Protein AF-A0ABD2P9R5-F1 (afdb_monomer)

Secondary structure (DSSP, 8-state):
--TTHHHHHHHHHHHHHHHHHHHHHHHHHHHHHH--HHHHHHHHHHTT--S--TTT--GGGGSPPP------------TT---------------

Solvent-accessible surface area (backbone atoms only — not comparable to full-atom values): 6421 Å² total; per-residue (Å²): 136,78,80,68,69,63,58,61,58,52,53,54,54,59,50,60,52,50,56,54,54,52,51,51,55,52,51,50,57,52,44,70,72,59,76,40,71,69,52,51,52,50,51,30,36,77,71,64,61,38,75,81,47,75,92,80,53,54,77,70,78,74,45,82,79,72,91,65,94,65,79,78,79,81,74,84,80,76,87,82,68,96,65,88,76,82,78,74,84,81,77,81,79,90,129

pLDDT: mean 71.5, std 16.06, range [42.47, 95.69]

Radius of gyration: 26.19 Å; Cα contacts (8 Å, |Δi|>4): 9; chains: 1; bounding box: 37×38×96 Å

Sequence (95 aa):
MPREYISKSEKTMRSGRRVREELAAIFDKAYVKVATMDKDISGFRTAGIWPIEPNKLSEDDFGPNEPSDSTAIEIPINLNETEVNIETPVDLIPG

Mean predicted aligned error: 18.22 Å

Structure (mmCIF, N/CA/C/O backbone):
data_AF-A0ABD2P9R5-F1
#
_entry.id   AF-A0ABD2P9R5-F1
#
loop_
_atom_site.group_PDB
_atom_site.id
_atom_site.type_symbol
_atom_site.label_atom_id
_atom_site.label_alt_id
_atom_site.label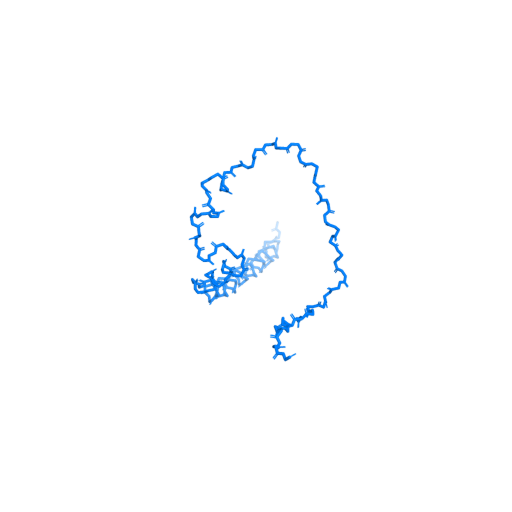_comp_id
_atom_site.label_asym_id
_atom_site.label_entity_id
_atom_site.label_seq_id
_atom_site.pdbx_PDB_ins_code
_atom_site.Cartn_x
_atom_site.Cartn_y
_atom_site.Cartn_z
_atom_site.occupancy
_atom_site.B_iso_or_equiv
_atom_site.auth_seq_id
_atom_site.auth_comp_id
_atom_site.auth_asym_id
_atom_site.auth_atom_id
_atom_site.pdbx_PDB_model_num
ATOM 1 N N . MET A 1 1 ? 9.639 8.460 -53.139 1.00 53.84 1 MET A N 1
ATOM 2 C CA . MET A 1 1 ? 9.505 8.444 -51.664 1.00 53.84 1 MET A CA 1
ATOM 3 C C . MET A 1 1 ? 10.447 7.377 -51.105 1.00 53.84 1 MET A C 1
ATOM 5 O O . MET A 1 1 ? 10.208 6.207 -51.393 1.00 53.84 1 MET A O 1
ATOM 9 N N . PRO A 1 2 ? 11.547 7.726 -50.414 1.00 57.47 2 PRO A N 1
ATOM 10 C CA . PRO A 1 2 ? 12.507 6.737 -49.921 1.00 57.47 2 PRO A CA 1
ATOM 11 C C . PRO A 1 2 ? 11.995 6.024 -48.654 1.00 57.47 2 PRO A C 1
ATOM 13 O O . PRO A 1 2 ? 11.431 6.645 -47.757 1.00 57.47 2 PRO A O 1
ATOM 16 N N . ARG A 1 3 ? 12.194 4.699 -48.597 1.00 58.06 3 ARG A N 1
ATOM 17 C CA . ARG A 1 3 ? 11.660 3.759 -47.585 1.00 58.06 3 ARG A CA 1
ATOM 18 C C . ARG A 1 3 ? 12.320 3.848 -46.196 1.00 58.06 3 ARG A C 1
ATOM 20 O O . ARG A 1 3 ? 11.879 3.178 -45.270 1.00 58.06 3 ARG A O 1
ATOM 27 N N . GLU A 1 4 ? 13.357 4.663 -46.031 1.00 60.72 4 GLU A N 1
ATOM 28 C CA . GLU A 1 4 ? 14.178 4.701 -44.809 1.00 60.72 4 GLU A CA 1
ATOM 29 C C . GLU A 1 4 ? 13.516 5.421 -43.623 1.00 60.72 4 GLU A C 1
ATOM 31 O O . GLU A 1 4 ? 13.849 5.147 -42.470 1.00 60.72 4 GLU A O 1
ATOM 36 N N . TYR A 1 5 ? 12.535 6.294 -43.872 1.00 59.81 5 TYR A N 1
ATOM 37 C CA . TYR A 1 5 ? 11.924 7.114 -42.818 1.00 59.81 5 TYR A CA 1
ATOM 38 C C . TYR A 1 5 ? 11.076 6.321 -41.808 1.00 59.81 5 TYR A C 1
ATOM 40 O O . TYR A 1 5 ? 10.947 6.737 -40.659 1.00 59.81 5 TYR A O 1
ATOM 48 N N . ILE A 1 6 ? 10.543 5.159 -42.198 1.00 60.59 6 ILE A N 1
ATOM 49 C CA . ILE A 1 6 ? 9.686 4.330 -41.330 1.00 60.59 6 ILE A CA 1
ATOM 50 C C . ILE A 1 6 ? 10.532 3.547 -40.302 1.00 60.59 6 ILE A C 1
ATOM 52 O O . ILE A 1 6 ? 10.085 3.274 -39.193 1.00 60.59 6 ILE A O 1
ATOM 56 N N . SER A 1 7 ? 11.802 3.259 -40.610 1.00 67.00 7 SER A N 1
ATOM 57 C CA . SER A 1 7 ? 12.669 2.417 -39.771 1.00 67.00 7 SER A CA 1
ATOM 58 C C . SER A 1 7 ? 13.119 3.092 -38.466 1.00 67.00 7 SER A C 1
ATOM 60 O O . SER A 1 7 ? 13.221 2.444 -37.419 1.00 67.00 7 SER A O 1
ATOM 62 N N . LYS A 1 8 ? 13.392 4.403 -38.498 1.00 59.59 8 LYS A N 1
ATOM 63 C CA . LYS A 1 8 ? 13.984 5.105 -37.348 1.00 59.59 8 LYS A CA 1
ATOM 64 C C . LYS A 1 8 ? 12.954 5.410 -36.259 1.00 59.59 8 LYS A C 1
ATOM 66 O O . LYS A 1 8 ? 13.263 5.236 -35.081 1.00 59.59 8 LYS A O 1
ATOM 71 N N . SER A 1 9 ? 11.741 5.813 -36.641 1.00 60.34 9 SER A N 1
ATOM 72 C CA . SER A 1 9 ? 10.644 6.093 -35.704 1.00 60.34 9 SER A CA 1
ATOM 73 C C . SER A 1 9 ? 10.106 4.818 -35.050 1.00 60.34 9 SER A C 1
ATOM 75 O O . SER A 1 9 ? 9.822 4.811 -33.854 1.00 60.34 9 SER A O 1
ATOM 77 N N . GLU A 1 10 ? 10.043 3.703 -35.781 1.00 60.31 10 GLU A N 1
ATOM 78 C CA . GLU A 1 10 ? 9.575 2.436 -35.216 1.00 60.31 10 GLU A CA 1
ATOM 79 C C . GLU A 1 10 ? 10.566 1.858 -34.188 1.00 60.31 10 GLU A C 1
ATOM 81 O O . GLU A 1 10 ? 10.165 1.332 -33.145 1.00 60.31 10 GLU A O 1
ATOM 86 N N . LYS A 1 11 ? 11.876 2.023 -34.420 1.00 62.62 11 LYS A N 1
ATOM 87 C CA . LYS A 1 11 ? 12.915 1.585 -33.475 1.00 62.62 11 LYS A CA 1
ATOM 88 C C . LYS A 1 11 ? 12.897 2.392 -32.172 1.00 62.62 11 LYS A C 1
ATOM 90 O O . LYS A 1 11 ? 13.053 1.802 -31.102 1.00 62.62 11 LYS A O 1
ATOM 95 N N . THR A 1 12 ? 12.674 3.708 -32.231 1.00 59.88 12 THR A N 1
ATOM 96 C CA . THR A 1 12 ? 12.605 4.552 -31.024 1.00 59.88 12 THR A CA 1
ATOM 97 C C . THR A 1 12 ? 11.317 4.315 -30.230 1.00 59.88 12 THR A C 1
ATOM 99 O O . THR A 1 12 ? 11.370 4.234 -29.001 1.00 59.88 12 THR A O 1
ATOM 102 N N . MET A 1 13 ? 10.184 4.080 -30.900 1.00 60.12 13 MET A N 1
ATOM 103 C CA . MET A 1 13 ? 8.907 3.760 -30.241 1.00 60.12 13 MET A CA 1
ATOM 104 C C . MET A 1 13 ? 8.906 2.381 -29.565 1.00 60.12 13 MET A C 1
ATOM 106 O O . MET A 1 13 ? 8.410 2.237 -28.444 1.00 60.12 13 MET A O 1
ATOM 110 N N . ARG A 1 14 ? 9.516 1.365 -30.192 1.00 61.84 14 ARG A N 1
ATOM 111 C CA . ARG A 1 14 ? 9.671 0.023 -29.594 1.00 61.84 14 ARG A CA 1
ATOM 112 C C . ARG A 1 14 ? 10.634 -0.001 -28.403 1.00 61.84 14 ARG A C 1
ATOM 114 O O . ARG A 1 14 ? 10.544 -0.909 -27.580 1.00 61.84 14 ARG A O 1
ATOM 121 N N . SER A 1 15 ? 11.560 0.954 -28.323 1.00 64.06 15 SER A N 1
ATOM 122 C CA . SER A 1 15 ? 12.490 1.082 -27.19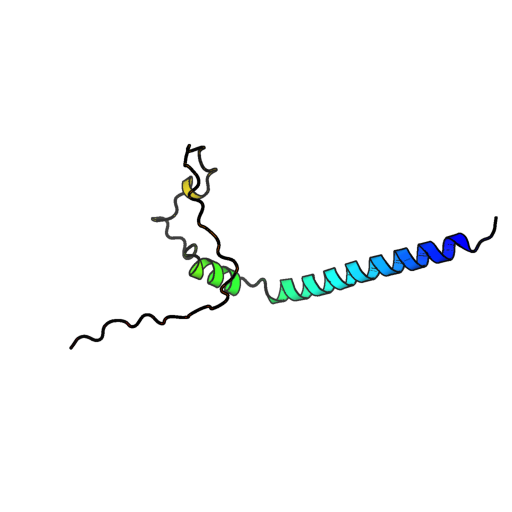6 1.00 64.06 15 SER A CA 1
ATOM 123 C C . SER A 1 15 ? 11.785 1.646 -25.959 1.00 64.06 15 SER A C 1
ATOM 125 O O . SER A 1 15 ? 11.789 1.019 -24.904 1.00 64.06 15 SER A O 1
ATOM 127 N N . GLY A 1 16 ? 11.075 2.773 -26.102 1.00 66.00 16 GLY A N 1
ATOM 128 C CA . GLY A 1 16 ? 10.363 3.398 -24.979 1.00 66.00 16 GLY A CA 1
ATOM 129 C C . GLY A 1 16 ? 9.225 2.543 -24.406 1.00 66.00 16 GLY A C 1
ATOM 130 O O . GLY A 1 16 ? 8.920 2.634 -23.220 1.00 66.00 16 GLY A O 1
ATOM 131 N N . ARG A 1 17 ? 8.613 1.677 -25.225 1.00 64.44 17 ARG A N 1
ATOM 132 C CA . ARG A 1 17 ? 7.574 0.743 -24.770 1.00 64.44 17 ARG A CA 1
ATOM 133 C C . ARG A 1 17 ? 8.118 -0.323 -23.810 1.00 64.44 17 ARG A C 1
ATOM 135 O O . ARG A 1 17 ? 7.502 -0.548 -22.775 1.00 64.44 17 ARG A O 1
ATOM 142 N N . ARG A 1 18 ? 9.284 -0.903 -24.112 1.00 72.81 18 ARG A N 1
ATOM 143 C CA . ARG A 1 18 ? 9.903 -1.952 -23.283 1.00 72.81 18 ARG A CA 1
ATOM 144 C C . ARG A 1 18 ? 10.314 -1.446 -21.907 1.00 72.81 18 ARG A C 1
ATOM 146 O O . ARG A 1 18 ? 10.038 -2.107 -20.921 1.00 72.81 18 ARG A O 1
ATOM 153 N N . VAL A 1 19 ? 10.862 -0.232 -21.830 1.00 81.81 19 VAL A N 1
ATOM 154 C CA . VAL A 1 19 ? 11.252 0.379 -20.547 1.00 81.81 19 VAL A CA 1
ATOM 155 C C . VAL A 1 19 ? 10.052 0.518 -19.605 1.00 81.81 19 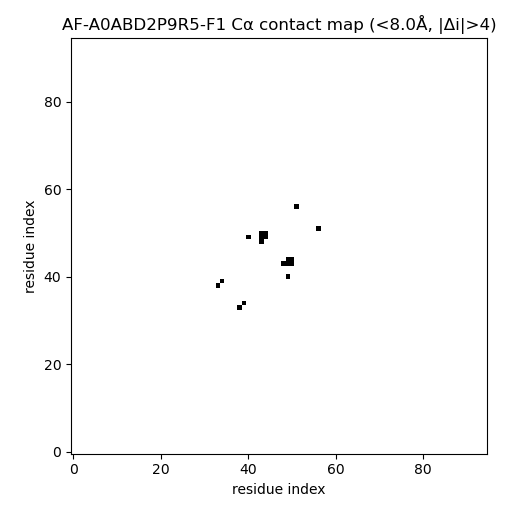VAL A C 1
ATOM 157 O O . VAL A 1 19 ? 10.159 0.218 -18.423 1.00 81.81 19 VAL A O 1
ATOM 160 N N . ARG A 1 20 ? 8.885 0.932 -20.117 1.00 81.31 20 ARG A N 1
ATOM 161 C CA . ARG A 1 20 ? 7.670 1.039 -19.292 1.00 81.31 20 ARG A CA 1
ATOM 162 C C . ARG A 1 20 ? 7.156 -0.321 -18.831 1.00 81.31 20 ARG A C 1
ATOM 164 O O . ARG A 1 20 ? 6.738 -0.444 -17.687 1.00 81.31 20 ARG A O 1
ATOM 171 N N . GLU A 1 21 ? 7.184 -1.317 -19.713 1.00 87.12 21 GLU A N 1
ATOM 172 C CA . GLU A 1 21 ? 6.760 -2.687 -19.401 1.00 87.12 21 GLU A CA 1
ATOM 173 C C . GLU A 1 21 ? 7.685 -3.326 -18.349 1.00 87.12 21 GLU A C 1
ATOM 175 O O . GLU A 1 21 ? 7.208 -3.926 -17.388 1.00 87.12 21 GLU A O 1
ATOM 180 N N . GLU A 1 22 ? 8.998 -3.128 -18.468 1.00 90.06 22 GLU A N 1
ATOM 181 C CA . GLU A 1 22 ? 9.990 -3.606 -17.499 1.00 90.06 22 GLU A CA 1
ATOM 182 C C . GLU A 1 22 ? 9.858 -2.905 -16.142 1.00 90.06 22 GLU A C 1
ATOM 184 O O . GLU A 1 22 ? 9.858 -3.573 -15.108 1.00 90.06 22 GLU A O 1
ATOM 189 N N . LEU A 1 23 ? 9.682 -1.578 -16.130 1.00 92.38 23 LEU A N 1
ATOM 190 C CA . LEU A 1 23 ? 9.434 -0.826 -14.898 1.00 92.38 23 LEU A CA 1
ATOM 191 C C . LEU A 1 23 ? 8.164 -1.313 -14.199 1.00 92.38 23 LEU A C 1
ATOM 193 O O . LEU A 1 23 ? 8.206 -1.609 -13.007 1.00 92.38 23 LEU A O 1
ATOM 197 N N . ALA A 1 24 ? 7.059 -1.455 -14.936 1.00 93.38 24 ALA A N 1
ATOM 198 C CA . ALA A 1 24 ? 5.810 -1.971 -14.386 1.00 93.38 24 ALA A CA 1
ATOM 199 C C . ALA A 1 24 ? 6.000 -3.368 -13.774 1.00 93.38 24 ALA A C 1
ATOM 201 O O . ALA A 1 24 ? 5.551 -3.608 -12.658 1.00 93.38 24 ALA A O 1
ATOM 202 N N . ALA A 1 25 ? 6.733 -4.259 -14.448 1.00 93.31 25 ALA A N 1
ATOM 203 C CA . ALA A 1 25 ? 7.008 -5.602 -13.942 1.00 93.31 25 ALA A CA 1
ATOM 204 C C . ALA A 1 25 ? 7.881 -5.613 -12.671 1.00 93.31 25 ALA A C 1
ATOM 206 O O . ALA A 1 25 ? 7.723 -6.493 -11.824 1.00 93.31 25 ALA A O 1
ATOM 207 N N . ILE A 1 26 ? 8.814 -4.667 -12.526 1.00 95.50 26 ILE A N 1
ATOM 208 C CA . ILE A 1 26 ? 9.614 -4.518 -11.301 1.00 95.50 26 ILE A CA 1
ATOM 209 C C . ILE A 1 26 ? 8.727 -4.049 -10.146 1.00 95.50 26 ILE A C 1
ATOM 211 O O . ILE A 1 26 ? 8.775 -4.642 -9.066 1.00 95.50 26 ILE A O 1
ATOM 215 N N . PHE A 1 27 ? 7.906 -3.021 -10.377 1.00 95.69 27 PHE A N 1
ATOM 216 C CA . PHE A 1 27 ? 6.995 -2.497 -9.360 1.00 95.69 27 PHE A CA 1
ATOM 217 C C . PHE A 1 27 ? 5.954 -3.525 -8.937 1.00 95.69 27 PHE A C 1
ATOM 219 O O . PHE A 1 27 ? 5.731 -3.674 -7.743 1.00 95.69 27 PHE A O 1
ATOM 226 N N . ASP A 1 28 ? 5.385 -4.275 -9.877 1.00 94.31 28 ASP A N 1
ATOM 227 C CA . ASP A 1 28 ? 4.417 -5.333 -9.586 1.00 94.31 28 ASP A CA 1
ATOM 228 C C . ASP A 1 28 ? 5.017 -6.401 -8.657 1.00 94.31 28 ASP A C 1
ATOM 230 O O . ASP A 1 28 ? 4.497 -6.678 -7.576 1.00 94.31 28 ASP A O 1
ATOM 234 N N . LYS A 1 29 ? 6.207 -6.914 -8.997 1.00 95.38 29 LYS A N 1
ATOM 235 C CA . LYS A 1 29 ? 6.919 -7.893 -8.159 1.00 95.38 29 LYS A CA 1
ATOM 236 C C . LYS A 1 29 ? 7.259 -7.351 -6.774 1.00 95.38 29 LYS A C 1
ATOM 238 O O . LYS A 1 29 ? 7.173 -8.085 -5.789 1.00 95.38 29 LYS A O 1
ATOM 243 N N . ALA A 1 30 ? 7.693 -6.095 -6.695 1.00 94.31 30 ALA A N 1
ATOM 244 C CA . ALA A 1 30 ? 8.014 -5.460 -5.424 1.00 94.31 30 ALA A CA 1
ATOM 245 C C . ALA A 1 30 ? 6.752 -5.246 -4.579 1.00 94.31 30 ALA A C 1
ATOM 247 O O . ALA A 1 30 ? 6.758 -5.560 -3.391 1.00 94.31 30 ALA A O 1
ATOM 248 N N . TYR A 1 31 ? 5.668 -4.779 -5.198 1.00 93.31 31 TYR A N 1
ATOM 249 C CA . TYR A 1 31 ? 4.397 -4.518 -4.540 1.00 93.31 31 TYR A CA 1
ATOM 250 C C . TYR A 1 31 ? 3.803 -5.801 -3.969 1.00 93.31 31 TYR A C 1
ATOM 252 O O . TYR A 1 31 ? 3.576 -5.865 -2.767 1.00 93.31 31 TYR A O 1
ATOM 260 N N . VAL A 1 32 ? 3.671 -6.861 -4.772 1.00 93.62 32 VAL A N 1
ATOM 261 C CA . VAL A 1 32 ? 3.139 -8.158 -4.310 1.00 93.62 32 VAL A CA 1
ATOM 262 C C . VAL A 1 32 ? 3.954 -8.731 -3.145 1.00 93.62 32 VAL A C 1
ATOM 264 O O . VAL A 1 32 ? 3.406 -9.378 -2.258 1.00 93.62 32 VAL A O 1
ATOM 267 N N . LYS A 1 33 ? 5.268 -8.483 -3.112 1.00 93.69 33 LYS A N 1
ATOM 268 C CA . LYS A 1 33 ? 6.131 -8.942 -2.018 1.00 93.69 33 LYS A CA 1
ATOM 269 C C . LYS A 1 33 ? 5.932 -8.153 -0.718 1.00 93.69 33 LYS A C 1
ATOM 271 O O . LYS A 1 33 ? 6.169 -8.703 0.356 1.00 93.69 33 LYS A O 1
ATOM 276 N N . VAL A 1 34 ? 5.587 -6.870 -0.808 1.00 91.25 34 VAL A N 1
ATOM 277 C CA . VAL A 1 34 ? 5.571 -5.944 0.338 1.00 91.25 34 VAL A CA 1
ATOM 278 C C . VAL A 1 34 ? 4.158 -5.670 0.853 1.00 91.25 34 VAL A C 1
ATOM 280 O O . VAL A 1 34 ? 4.001 -5.469 2.054 1.00 91.25 34 VAL A O 1
ATOM 283 N N . ALA A 1 35 ? 3.149 -5.694 -0.017 1.00 91.38 35 ALA A N 1
ATOM 284 C CA . ALA A 1 35 ? 1.741 -5.467 0.302 1.00 91.38 35 ALA A CA 1
ATOM 285 C C . ALA A 1 35 ? 1.139 -6.685 1.024 1.00 91.38 35 ALA A C 1
ATOM 287 O O . ALA A 1 35 ? 0.344 -7.443 0.466 1.00 91.38 35 ALA A O 1
ATOM 288 N N . THR A 1 36 ? 1.580 -6.913 2.260 1.00 93.56 36 THR A N 1
ATOM 289 C CA . THR A 1 36 ? 1.070 -7.973 3.130 1.00 93.56 36 THR A CA 1
ATOM 290 C C . THR A 1 36 ? 0.215 -7.391 4.249 1.00 93.56 36 THR A C 1
ATOM 292 O O . THR A 1 36 ? 0.530 -6.345 4.814 1.00 93.56 36 THR A O 1
ATOM 295 N N . MET A 1 37 ? -0.826 -8.132 4.640 1.00 91.31 37 MET A N 1
ATOM 296 C CA . MET A 1 37 ? -1.754 -7.722 5.700 1.00 91.31 37 MET A CA 1
ATOM 297 C C . MET A 1 37 ? -1.039 -7.410 7.024 1.00 91.31 37 MET A C 1
ATOM 299 O O . MET A 1 37 ? -1.408 -6.478 7.728 1.00 91.31 37 MET A O 1
ATOM 303 N N . ASP A 1 38 ? 0.024 -8.147 7.359 1.00 91.75 38 ASP A N 1
ATOM 304 C CA . ASP A 1 38 ? 0.804 -7.901 8.577 1.00 91.75 38 ASP A CA 1
ATOM 305 C C . ASP A 1 38 ? 1.499 -6.533 8.564 1.00 91.75 38 ASP A C 1
ATOM 307 O O . ASP A 1 38 ? 1.625 -5.887 9.608 1.00 91.75 38 ASP A O 1
ATOM 311 N N . LYS A 1 39 ? 1.950 -6.075 7.388 1.00 90.25 39 LYS A N 1
ATOM 312 C CA . LYS A 1 39 ? 2.555 -4.749 7.221 1.00 90.25 39 LYS A CA 1
ATOM 313 C C . LYS A 1 39 ? 1.503 -3.657 7.331 1.00 90.25 39 LYS A C 1
ATOM 315 O O . LYS A 1 39 ? 1.762 -2.671 8.019 1.00 90.25 39 LYS A O 1
ATOM 320 N N . ASP A 1 40 ? 0.324 -3.879 6.761 1.00 88.31 40 ASP A N 1
ATOM 321 C CA . ASP A 1 40 ? -0.802 -2.949 6.868 1.00 88.31 40 ASP A CA 1
ATOM 322 C C . ASP A 1 40 ? -1.259 -2.815 8.327 1.00 88.31 40 ASP A C 1
ATOM 324 O O . ASP A 1 40 ? -1.317 -1.710 8.863 1.00 88.31 40 ASP A O 1
ATOM 328 N N . ILE A 1 41 ? -1.465 -3.939 9.025 1.00 91.62 41 ILE A N 1
ATOM 329 C CA . ILE A 1 41 ? -1.815 -3.959 10.454 1.00 91.62 41 ILE A CA 1
ATOM 330 C C . ILE A 1 41 ? -0.734 -3.266 11.288 1.00 91.62 41 ILE A C 1
ATOM 332 O O . ILE A 1 41 ? -1.059 -2.485 12.182 1.00 91.62 41 ILE A O 1
ATOM 336 N N . SER A 1 42 ? 0.549 -3.529 11.023 1.00 89.94 42 SER A N 1
ATOM 337 C CA . SER A 1 42 ? 1.641 -2.852 11.728 1.00 89.94 42 SER A CA 1
ATOM 338 C C . SER A 1 42 ? 1.619 -1.343 11.489 1.00 89.94 42 SER A C 1
ATOM 340 O O . SER A 1 42 ? 1.799 -0.589 12.441 1.00 89.94 42 SER A O 1
ATOM 342 N N . GLY A 1 43 ? 1.385 -0.900 10.252 1.00 88.69 43 GLY A N 1
ATOM 343 C CA . GLY A 1 43 ? 1.292 0.520 9.913 1.00 88.69 43 GLY A CA 1
ATOM 344 C C . GLY A 1 43 ? 0.115 1.195 10.614 1.00 88.69 43 GLY A C 1
ATOM 345 O O . GLY A 1 43 ? 0.286 2.237 11.246 1.00 88.69 43 GLY A O 1
ATOM 346 N N . PHE A 1 44 ? -1.058 0.560 10.597 1.00 89.38 44 PHE A N 1
ATOM 347 C CA . PHE A 1 44 ? -2.239 1.066 11.296 1.00 89.38 44 PHE A CA 1
ATOM 348 C C . PHE A 1 44 ? -2.064 1.089 12.813 1.00 89.38 44 PHE A C 1
ATOM 350 O O . PHE A 1 44 ? -2.551 2.016 13.455 1.00 89.38 44 PHE A O 1
ATOM 357 N N . ARG A 1 45 ? -1.337 0.128 13.396 1.00 88.25 45 ARG A N 1
ATOM 358 C CA . ARG A 1 45 ? -0.981 0.160 14.824 1.00 88.25 45 ARG A CA 1
ATOM 359 C C . ARG A 1 45 ? -0.101 1.348 15.164 1.00 88.25 45 ARG A C 1
ATOM 361 O O . ARG A 1 45 ? -0.383 2.049 16.127 1.00 88.25 45 ARG A O 1
ATOM 368 N N . THR A 1 46 ? 0.943 1.588 14.376 1.00 87.94 46 THR A N 1
ATOM 369 C CA . THR A 1 46 ? 1.840 2.729 14.593 1.00 87.94 46 THR A CA 1
ATOM 370 C C . THR A 1 46 ? 1.107 4.061 14.448 1.00 87.94 46 THR A C 1
ATOM 372 O O . THR A 1 46 ? 1.353 4.972 15.230 1.00 87.94 46 THR A O 1
ATOM 375 N N . ALA A 1 47 ? 0.173 4.165 13.500 1.00 83.69 47 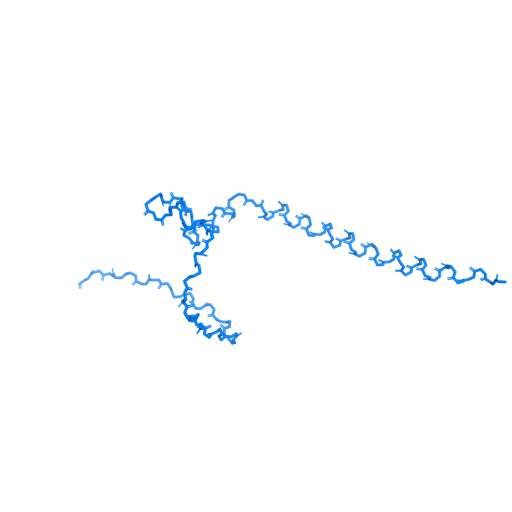ALA A N 1
ATOM 376 C CA . ALA A 1 47 ? -0.666 5.349 13.326 1.00 83.69 47 ALA A CA 1
ATOM 377 C C . ALA A 1 47 ? -1.795 5.477 14.371 1.00 83.69 47 ALA A C 1
ATOM 379 O O . ALA A 1 47 ? -2.521 6.465 14.356 1.00 83.69 47 ALA A O 1
ATOM 380 N N . GLY A 1 48 ? -1.985 4.484 15.249 1.00 82.25 48 GLY A N 1
ATOM 381 C CA . GLY A 1 48 ? -3.079 4.460 16.227 1.00 82.25 48 GLY A CA 1
ATOM 382 C C . GLY A 1 48 ? -4.472 4.206 15.631 1.00 82.25 48 GLY A C 1
ATOM 383 O O . GLY A 1 48 ? -5.465 4.341 16.336 1.00 82.25 48 GLY A O 1
ATOM 384 N N . ILE A 1 49 ? -4.553 3.822 14.354 1.00 83.50 49 ILE A N 1
ATOM 385 C CA . ILE A 1 49 ? -5.801 3.497 13.640 1.00 83.50 49 ILE A CA 1
ATOM 386 C C . ILE A 1 49 ? -6.281 2.077 13.993 1.00 83.50 49 ILE A C 1
ATOM 388 O O . ILE A 1 49 ? -7.476 1.788 13.954 1.00 83.50 49 ILE A O 1
ATOM 392 N N . TRP A 1 50 ? -5.354 1.172 14.333 1.00 81.50 50 TRP A N 1
ATOM 393 C CA . TRP A 1 50 ? -5.654 -0.214 14.702 1.00 81.50 50 TRP A CA 1
ATOM 394 C C . TRP A 1 50 ? -5.084 -0.586 16.085 1.00 81.50 50 TRP A C 1
ATOM 396 O O . TRP A 1 50 ? -3.919 -0.289 16.346 1.00 81.50 50 TRP A O 1
ATOM 406 N N . PRO A 1 51 ? -5.805 -1.342 16.938 1.00 82.50 51 PRO A N 1
ATOM 407 C CA . PRO A 1 51 ? -7.161 -1.858 16.737 1.00 82.50 51 PRO A CA 1
ATOM 408 C C . PRO A 1 51 ? -8.203 -0.741 16.702 1.00 82.50 51 PRO A C 1
ATOM 410 O O . PRO A 1 51 ? -8.017 0.294 17.331 1.00 82.50 51 PRO A O 1
ATOM 413 N N . ILE A 1 52 ? -9.295 -0.967 15.964 1.00 78.19 52 ILE A N 1
ATOM 414 C CA . ILE A 1 52 ? -10.422 -0.034 15.966 1.00 78.19 52 ILE A CA 1
ATOM 415 C C . ILE A 1 52 ? -10.962 0.035 17.396 1.00 78.19 52 ILE A C 1
ATOM 417 O O . ILE A 1 52 ? -11.447 -0.952 17.954 1.00 78.19 52 ILE A O 1
ATOM 421 N N . GLU A 1 53 ? -10.812 1.201 18.010 1.00 79.19 53 GLU A N 1
ATOM 422 C CA . GLU A 1 53 ? -11.420 1.510 19.290 1.00 79.19 53 GLU A CA 1
ATOM 423 C C . GLU A 1 53 ? -12.736 2.243 19.007 1.00 79.19 53 GLU A C 1
ATOM 425 O O . GLU A 1 53 ? -12.706 3.431 18.682 1.00 79.19 53 GLU A O 1
ATOM 430 N N . PRO A 1 54 ? -13.901 1.581 19.143 1.00 73.38 54 PRO A N 1
ATOM 431 C CA . PRO A 1 54 ? -15.198 2.188 18.820 1.00 73.38 54 PRO A CA 1
ATOM 432 C C . PRO A 1 54 ? -15.557 3.371 19.732 1.00 73.38 54 PRO A C 1
ATOM 434 O O . PRO A 1 54 ? -16.496 4.104 19.455 1.00 73.38 54 PRO A O 1
ATOM 437 N N . ASN A 1 55 ? -14.812 3.567 20.825 1.00 75.81 55 ASN A N 1
ATOM 438 C CA . ASN A 1 55 ? -14.957 4.721 21.712 1.00 75.81 55 ASN A CA 1
ATOM 439 C C . ASN A 1 55 ? -14.155 5.948 21.242 1.00 75.81 55 ASN A C 1
ATOM 441 O O . ASN A 1 55 ? -14.346 7.027 21.793 1.00 75.81 55 ASN A O 1
ATOM 445 N N . LYS A 1 56 ? -13.220 5.777 20.298 1.00 71.25 56 LYS A N 1
ATOM 446 C CA . LYS A 1 56 ? -12.328 6.839 19.800 1.00 71.25 56 LYS A CA 1
ATOM 447 C C . LYS A 1 56 ? -12.5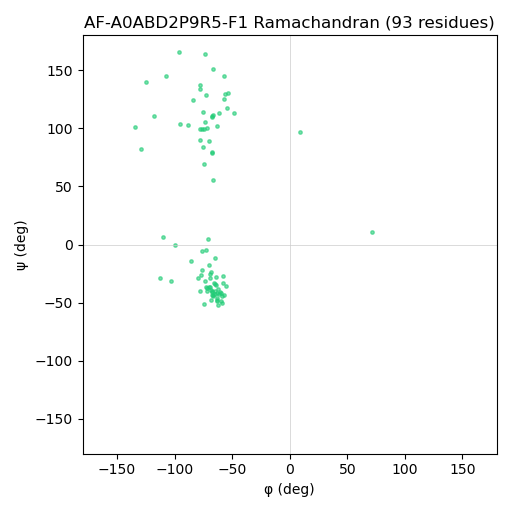89 7.212 18.346 1.00 71.25 56 LYS A C 1
ATOM 449 O O . LYS A 1 56 ? -12.294 8.337 17.976 1.00 71.25 56 LYS A O 1
ATOM 454 N N . LEU A 1 57 ? -13.076 6.267 17.544 1.00 74.25 57 LEU A N 1
ATOM 455 C CA . LEU A 1 57 ? -13.420 6.475 16.142 1.00 74.25 57 LEU A CA 1
ATOM 456 C C . LEU A 1 57 ? -14.917 6.219 15.979 1.00 74.25 57 LEU A C 1
ATOM 458 O O . LEU A 1 57 ? -15.383 5.086 16.122 1.00 74.25 57 LEU A O 1
ATOM 462 N N . SER A 1 58 ? -15.655 7.289 15.722 1.00 75.88 58 SER A N 1
ATOM 463 C CA . SER A 1 58 ? -17.073 7.291 15.381 1.00 75.88 58 SER A CA 1
ATOM 464 C C . SER A 1 58 ? -17.257 7.350 13.860 1.00 75.88 58 SER A C 1
ATOM 466 O O . SER A 1 58 ? -16.320 7.639 13.121 1.00 75.88 58 SER A O 1
ATOM 468 N N . GLU A 1 59 ? -18.465 7.074 13.363 1.00 77.38 59 GLU A N 1
ATOM 469 C CA . GLU A 1 59 ? -18.775 7.206 11.926 1.00 77.38 59 GLU A CA 1
ATOM 470 C C . GLU A 1 59 ? -18.539 8.627 11.392 1.00 77.38 59 GLU A C 1
ATOM 472 O O . GLU A 1 59 ? -18.210 8.794 10.219 1.00 77.38 59 GLU A O 1
AT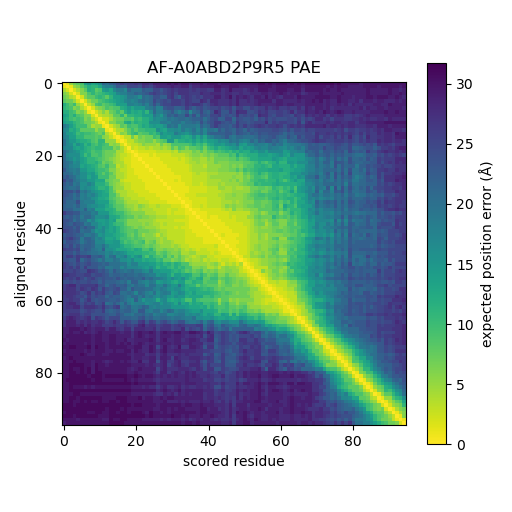OM 477 N N . ASP A 1 60 ? -18.644 9.630 12.264 1.00 77.81 60 ASP A N 1
ATOM 478 C CA . ASP A 1 60 ? -18.455 11.039 11.926 1.00 77.81 60 ASP A CA 1
ATOM 479 C C . ASP A 1 60 ? -16.984 11.367 11.600 1.00 77.81 60 ASP A C 1
ATOM 481 O O . ASP A 1 60 ? -16.712 12.202 10.742 1.00 77.81 60 ASP A O 1
ATOM 485 N N . ASP A 1 61 ? -16.024 10.632 12.179 1.00 78.19 61 ASP A N 1
ATOM 486 C CA . ASP A 1 61 ? -14.582 10.808 11.924 1.00 78.19 61 ASP A CA 1
ATOM 487 C C . ASP A 1 61 ? -14.159 10.362 10.512 1.00 78.19 61 ASP A C 1
ATOM 489 O O . ASP A 1 61 ? -13.087 10.725 10.023 1.00 78.19 61 ASP A O 1
ATOM 493 N N . PHE A 1 62 ? -14.999 9.567 9.845 1.00 79.62 62 PHE A N 1
ATOM 494 C CA . PHE A 1 62 ? -14.807 9.143 8.454 1.00 79.62 62 PHE A CA 1
ATOM 495 C C . PHE A 1 62 ? -15.646 9.970 7.470 1.00 79.62 62 PHE A C 1
ATOM 497 O O . PHE A 1 62 ? -15.597 9.726 6.258 1.00 79.62 62 PHE A O 1
ATOM 504 N N . GLY A 1 63 ? -16.427 10.925 7.979 1.00 81.69 63 GLY A N 1
ATOM 505 C CA . GLY A 1 63 ? -17.247 11.828 7.190 1.00 81.69 63 GLY A CA 1
ATOM 506 C C . GLY A 1 63 ? -16.420 12.901 6.473 1.00 81.69 63 GLY A C 1
ATOM 507 O O . GLY A 1 63 ? -15.256 13.147 6.798 1.00 81.69 63 GLY A O 1
ATOM 508 N N . PRO A 1 64 ? -17.000 13.573 5.467 1.00 80.75 64 PRO A N 1
ATOM 509 C CA . PRO A 1 64 ? -16.427 14.806 4.949 1.00 80.75 64 PRO A CA 1
ATOM 510 C C . PRO A 1 64 ? -16.289 15.801 6.101 1.00 80.75 64 PRO A C 1
ATOM 512 O O . PRO A 1 64 ? -17.262 16.040 6.810 1.00 80.75 64 PRO A O 1
ATOM 515 N N . ASN A 1 65 ? -15.1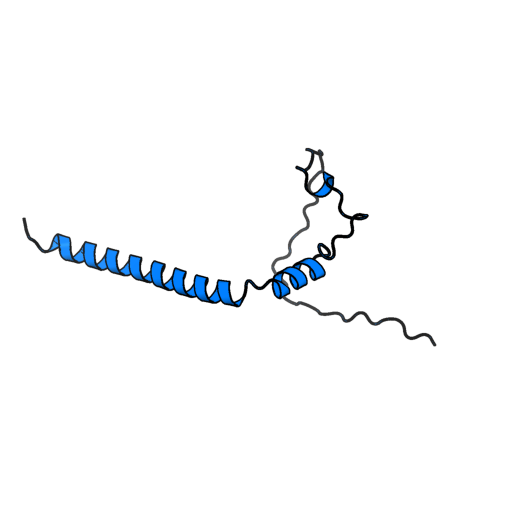08 16.400 6.265 1.00 77.31 65 ASN A N 1
ATOM 516 C CA . ASN A 1 65 ? -14.947 17.469 7.242 1.00 77.31 65 ASN A CA 1
ATOM 517 C C . ASN A 1 65 ? -15.950 18.580 6.910 1.00 77.31 65 ASN A C 1
ATOM 519 O O . ASN A 1 65 ? -15.970 19.075 5.774 1.00 77.31 65 ASN A O 1
ATOM 523 N N . GLU A 1 66 ? -16.782 18.962 7.878 1.00 76.94 66 GLU A N 1
ATOM 524 C CA . GLU A 1 66 ? -17.601 20.154 7.717 1.00 76.94 66 GLU A CA 1
ATOM 525 C C . GLU A 1 66 ? -16.668 21.343 7.450 1.00 76.94 66 GLU A C 1
ATOM 527 O O . GLU A 1 66 ? -15.547 21.377 7.978 1.00 76.94 66 GLU A O 1
ATOM 532 N N . PRO A 1 67 ? -17.073 22.313 6.612 1.00 71.25 67 PRO A N 1
ATOM 533 C CA . PRO A 1 67 ? -16.301 23.526 6.401 1.00 71.25 67 PRO A CA 1
ATOM 534 C C . PRO A 1 67 ? -16.320 24.345 7.696 1.00 71.25 67 PRO A C 1
ATOM 536 O O . PRO A 1 67 ? -17.078 25.296 7.851 1.00 71.25 67 PRO A O 1
ATOM 539 N N . SER A 1 68 ? -15.501 23.942 8.660 1.00 63.47 68 SER A N 1
ATOM 540 C CA . SER A 1 68 ? -15.133 24.780 9.778 1.00 63.47 68 SER A CA 1
ATOM 541 C C . SER A 1 68 ? -14.183 25.837 9.229 1.00 63.47 68 SER A C 1
ATOM 543 O O . SER A 1 68 ? -13.206 25.508 8.551 1.00 63.47 68 SER A O 1
ATOM 545 N N . ASP A 1 69 ? -14.471 27.106 9.515 1.00 61.59 69 ASP A N 1
ATOM 546 C CA . ASP A 1 69 ? -13.566 28.246 9.319 1.00 61.59 69 ASP A CA 1
ATOM 547 C C . ASP A 1 69 ? -12.360 28.127 10.276 1.00 61.59 69 ASP A C 1
ATOM 549 O O . ASP A 1 69 ? -12.084 28.986 11.112 1.00 61.59 69 ASP A O 1
ATOM 553 N N . SER A 1 70 ? -11.659 27.000 10.204 1.00 60.12 70 SER A N 1
ATOM 554 C CA . SER A 1 70 ? -10.489 26.685 10.997 1.00 60.12 70 SER A CA 1
ATOM 555 C C . SER A 1 70 ? -9.288 27.219 10.239 1.00 60.12 70 SER A C 1
ATOM 557 O O . SER A 1 70 ? -8.854 26.642 9.241 1.00 60.12 70 SER A O 1
ATOM 559 N N . THR A 1 71 ? -8.762 28.352 10.696 1.00 56.50 71 THR A N 1
ATOM 560 C CA . THR A 1 71 ? -7.486 28.904 10.246 1.00 56.50 71 THR A CA 1
ATOM 561 C C . THR A 1 71 ? -6.446 27.788 10.287 1.00 56.50 71 THR A C 1
ATOM 563 O O . THR A 1 71 ? -6.136 27.269 11.360 1.00 56.50 71 THR A O 1
ATOM 566 N N . ALA A 1 72 ? -5.949 27.377 9.119 1.00 57.12 72 ALA A N 1
ATOM 567 C CA . ALA A 1 72 ? -4.928 26.348 9.020 1.00 57.12 72 ALA A CA 1
ATOM 568 C C . ALA A 1 72 ? -3.737 26.753 9.898 1.00 57.12 72 ALA A C 1
ATOM 570 O O . ALA A 1 72 ? -3.115 27.793 9.677 1.00 57.12 72 ALA A O 1
ATOM 571 N N . ILE A 1 73 ? -3.439 25.951 10.919 1.00 61.56 73 ILE A N 1
ATOM 572 C CA . ILE A 1 73 ? -2.191 26.083 11.661 1.00 61.56 73 ILE A CA 1
ATOM 573 C C . ILE A 1 73 ? -1.112 25.571 10.710 1.00 61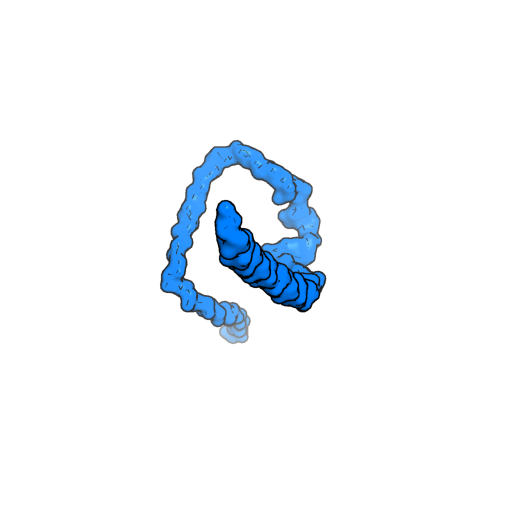.56 73 ILE A C 1
ATOM 575 O O . ILE A 1 73 ? -0.960 24.365 10.518 1.00 61.56 73 ILE A O 1
ATOM 579 N N . GLU A 1 74 ? -0.404 26.491 10.058 1.00 57.03 74 GLU A N 1
ATOM 580 C CA . GLU A 1 74 ? 0.792 26.165 9.290 1.00 57.03 74 GLU A CA 1
ATOM 581 C C . GLU A 1 74 ? 1.841 25.617 10.263 1.00 57.03 74 GLU A C 1
ATOM 583 O O . GLU A 1 74 ? 2.472 26.363 11.010 1.00 57.03 74 GLU A O 1
ATOM 588 N N . ILE A 1 75 ? 2.010 24.295 10.291 1.00 60.81 75 ILE A N 1
ATOM 589 C CA . ILE A 1 75 ? 3.166 23.680 10.939 1.00 60.81 75 ILE A CA 1
ATOM 590 C C . ILE A 1 75 ? 4.348 23.909 9.986 1.00 60.81 75 ILE A C 1
ATOM 592 O O . ILE A 1 75 ? 4.323 23.376 8.872 1.00 60.81 75 ILE A O 1
ATOM 596 N N . PRO A 1 76 ? 5.376 24.698 10.353 1.00 52.53 76 PRO A N 1
ATOM 597 C CA . PRO A 1 76 ? 6.526 24.894 9.487 1.00 52.53 76 PRO A CA 1
ATOM 598 C C . PRO A 1 76 ? 7.295 23.576 9.374 1.00 52.53 76 PRO A C 1
ATOM 600 O O . PRO A 1 76 ? 7.923 23.114 10.325 1.00 52.53 76 PRO A O 1
ATOM 603 N N . ILE A 1 77 ? 7.245 22.959 8.195 1.00 50.44 77 ILE A N 1
ATOM 604 C CA . ILE A 1 77 ? 8.037 21.770 7.888 1.00 50.44 77 ILE A CA 1
ATOM 605 C C . ILE A 1 77 ? 9.465 22.244 7.601 1.00 50.44 77 ILE A C 1
ATOM 607 O O . ILE A 1 77 ? 9.763 22.720 6.504 1.00 50.44 77 ILE A O 1
ATOM 611 N N . ASN A 1 78 ? 10.360 22.137 8.584 1.00 55.94 78 ASN A N 1
ATOM 612 C CA . ASN A 1 78 ? 11.790 22.283 8.334 1.00 55.94 78 ASN A CA 1
ATOM 613 C C . ASN A 1 78 ? 12.300 20.995 7.665 1.00 55.94 78 ASN A C 1
ATOM 615 O O . ASN A 1 78 ? 12.526 19.987 8.326 1.00 55.94 78 ASN A O 1
ATOM 619 N N . LEU A 1 79 ? 12.452 21.023 6.339 1.00 59.16 79 LEU A N 1
ATOM 620 C CA . LEU A 1 79 ? 12.889 19.883 5.520 1.00 59.16 79 LEU A CA 1
ATOM 621 C C . LEU A 1 79 ? 14.375 19.508 5.695 1.00 59.16 79 LEU A C 1
ATOM 623 O O . LEU A 1 79 ? 14.861 18.636 4.975 1.00 59.16 79 LEU A O 1
ATOM 627 N N . ASN A 1 80 ? 15.106 20.146 6.615 1.00 58.69 80 ASN A N 1
ATOM 628 C CA . ASN A 1 80 ? 16.568 20.107 6.605 1.00 58.69 80 ASN A CA 1
ATOM 629 C C . ASN A 1 80 ? 17.232 19.301 7.729 1.00 58.69 80 ASN A C 1
ATOM 631 O O . ASN A 1 80 ? 18.456 19.295 7.781 1.00 58.69 80 ASN A O 1
ATOM 635 N N . GLU A 1 81 ? 16.506 18.576 8.579 1.00 52.00 81 GLU A N 1
ATOM 636 C CA . GLU A 1 81 ? 17.150 17.715 9.585 1.00 52.00 81 GLU A CA 1
ATOM 637 C C . GLU A 1 81 ? 16.577 16.296 9.543 1.00 52.00 81 GLU A C 1
ATOM 639 O O . GLU A 1 81 ? 15.703 15.897 10.307 1.00 52.00 81 GLU A O 1
ATOM 644 N N . THR A 1 82 ? 17.103 15.501 8.609 1.00 54.09 82 THR A N 1
ATOM 645 C CA . THR A 1 82 ? 17.147 14.044 8.744 1.00 54.09 82 THR A CA 1
ATOM 646 C C . THR A 1 82 ? 18.102 13.675 9.874 1.00 54.09 82 THR A C 1
ATOM 648 O O . THR A 1 82 ? 19.227 13.263 9.615 1.00 54.09 82 THR A O 1
ATOM 651 N N . GLU A 1 83 ? 17.647 13.777 11.116 1.00 47.19 83 GLU A N 1
ATOM 652 C CA . GLU A 1 83 ? 18.159 12.953 12.208 1.00 47.19 83 GLU A CA 1
ATOM 653 C C . GLU A 1 83 ? 16.964 12.428 13.001 1.00 47.19 83 GLU A C 1
ATOM 655 O O . GLU A 1 83 ? 16.335 13.124 13.792 1.00 47.19 83 GLU A O 1
ATOM 660 N N . VAL A 1 84 ? 16.616 11.165 12.749 1.00 44.50 84 VAL A N 1
ATOM 661 C CA . VAL A 1 84 ? 15.712 10.413 13.618 1.00 44.50 84 VAL A CA 1
ATOM 662 C C . VAL A 1 84 ? 16.488 10.138 14.906 1.00 44.50 84 VAL A C 1
ATOM 664 O O . VAL A 1 84 ? 17.181 9.126 15.012 1.00 44.50 84 VAL A O 1
ATOM 667 N N . ASN A 1 85 ? 16.413 11.057 15.869 1.00 43.75 85 ASN A N 1
ATOM 668 C CA . ASN A 1 85 ? 16.855 10.791 17.230 1.00 43.75 85 ASN A CA 1
ATOM 669 C C . ASN A 1 85 ? 15.798 9.898 17.893 1.00 43.75 85 ASN A C 1
ATOM 671 O O . ASN A 1 85 ? 14.720 10.351 18.281 1.00 43.75 85 ASN A O 1
ATOM 675 N N . ILE A 1 86 ? 16.080 8.597 17.943 1.00 48.38 86 ILE A N 1
ATOM 676 C CA . ILE A 1 86 ? 15.279 7.631 18.692 1.00 48.38 86 ILE A CA 1
ATOM 677 C C . ILE A 1 86 ? 15.621 7.838 20.169 1.00 48.38 86 ILE A C 1
ATOM 679 O O . ILE A 1 86 ? 16.471 7.141 20.721 1.00 48.38 86 ILE A O 1
ATOM 683 N N . GLU A 1 87 ? 14.974 8.805 20.815 1.00 49.06 87 GLU A N 1
ATOM 684 C CA . GLU A 1 87 ? 14.993 8.874 22.272 1.00 49.06 87 GLU A CA 1
ATOM 685 C C . GLU A 1 87 ? 14.100 7.754 22.810 1.00 49.06 87 GLU A C 1
ATOM 687 O O . GLU A 1 87 ? 12.872 7.776 22.722 1.00 49.06 87 GLU A O 1
ATOM 692 N N . THR A 1 88 ? 14.752 6.716 23.324 1.00 56.00 88 THR A N 1
ATOM 693 C CA . THR A 1 88 ? 14.134 5.691 24.160 1.00 56.00 88 THR A CA 1
ATOM 694 C C . THR A 1 88 ? 13.414 6.358 25.337 1.00 56.00 88 THR A C 1
ATOM 696 O O . THR A 1 88 ? 14.060 7.147 26.034 1.00 56.00 88 THR A O 1
ATOM 699 N N . PRO A 1 89 ? 12.140 6.041 25.636 1.00 48.31 89 PRO 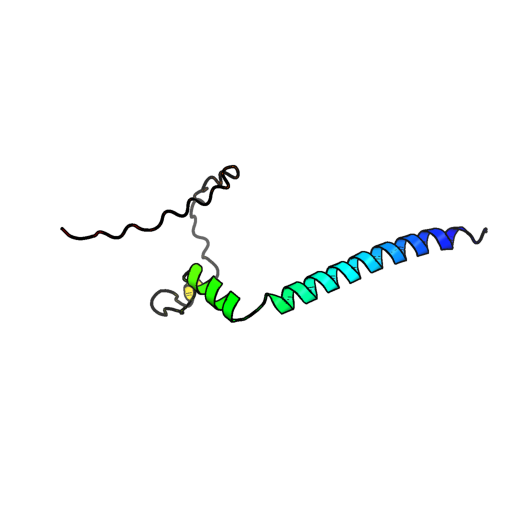A N 1
ATOM 700 C CA . PRO A 1 89 ? 11.521 6.514 26.866 1.00 48.31 89 PRO A CA 1
ATOM 701 C C . PRO A 1 89 ? 12.219 5.843 28.056 1.00 48.31 89 PRO A C 1
ATOM 703 O O . PRO A 1 89 ? 12.141 4.629 28.245 1.00 48.31 89 PRO A O 1
ATOM 706 N N . VAL A 1 90 ? 12.960 6.636 28.832 1.00 53.00 90 VAL A N 1
ATOM 707 C CA . VAL A 1 90 ? 13.506 6.219 30.126 1.00 53.00 90 VAL A CA 1
ATOM 708 C C . VAL A 1 90 ? 12.363 6.298 31.132 1.00 53.00 90 VAL A C 1
ATOM 710 O O . VAL A 1 90 ? 12.131 7.336 31.749 1.00 53.00 90 VAL A O 1
ATOM 713 N N . ASP A 1 91 ? 11.627 5.200 31.276 1.00 49.00 91 ASP A N 1
ATOM 714 C CA . ASP A 1 91 ? 10.680 5.048 32.373 1.00 49.00 91 ASP A CA 1
ATOM 715 C C . ASP A 1 91 ? 11.447 4.955 33.703 1.00 49.00 91 ASP A C 1
ATOM 717 O O . ASP A 1 91 ? 12.184 4.007 33.977 1.00 49.00 91 ASP A O 1
ATOM 721 N N . LEU A 1 92 ? 11.286 6.014 34.497 1.00 48.66 92 LEU A N 1
ATOM 722 C CA . LEU A 1 92 ? 11.191 6.062 35.957 1.00 48.66 92 LEU A CA 1
ATOM 723 C C . LEU A 1 92 ? 11.508 4.734 36.694 1.00 48.66 92 LEU A C 1
ATOM 725 O O . LEU A 1 92 ? 10.635 3.893 36.904 1.00 48.66 92 LEU A O 1
ATOM 729 N N . ILE A 1 93 ? 12.741 4.573 37.184 1.00 49.12 93 ILE A N 1
ATOM 730 C CA . ILE A 1 93 ? 13.035 3.600 38.250 1.00 49.12 93 ILE A CA 1
ATOM 731 C C . ILE A 1 93 ? 12.703 4.281 39.588 1.00 49.12 93 ILE A C 1
ATOM 733 O O . ILE A 1 93 ? 13.256 5.351 39.850 1.00 49.12 93 ILE A O 1
ATOM 737 N N . PRO A 1 94 ? 11.835 3.711 40.447 1.00 51.47 94 PRO A N 1
ATOM 738 C CA . PRO A 1 94 ? 11.596 4.265 41.771 1.00 51.47 94 PRO A CA 1
ATOM 739 C C . PRO A 1 94 ? 12.751 3.892 42.711 1.00 51.47 94 PRO A C 1
ATOM 741 O O . PRO A 1 94 ? 13.160 2.730 42.774 1.00 51.47 94 PRO A O 1
ATOM 744 N N . GLY A 1 95 ? 13.241 4.879 43.458 1.00 42.47 95 GLY A N 1
ATOM 745 C CA . GLY A 1 95 ? 14.170 4.729 44.576 1.00 42.47 95 GLY A CA 1
ATOM 746 C C . GLY A 1 95 ? 13.959 5.854 45.569 1.00 42.47 95 GLY A C 1
ATOM 747 O O . GLY A 1 95 ? 14.167 7.015 45.155 1.00 42.47 95 GLY A O 1
#

Foldseek 3Di:
DDPPPVVPVVVVVVVVVVVVVVVVVVCVVVCVVQVDPVNVQVVCVVVVNPPPDCVVDDPVNVDDDDPDPDDDPPPDPPVPDPDPPPDDPPPDDDD

Organism: NCBI:txid559131